Protein AF-A0A382UXM5-F1 (afdb_monomer_lite)

Organism: NCBI:txid408172

Structure (mmCIF, N/CA/C/O backbone):
data_AF-A0A382UXM5-F1
#
_entry.id   AF-A0A382UXM5-F1
#
loop_
_atom_site.group_PDB
_atom_site.id
_atom_site.type_symbol
_atom_site.label_atom_id
_atom_site.label_alt_id
_atom_site.label_comp_id
_atom_site.label_asym_id
_atom_site.label_entity_id
_atom_site.label_seq_id
_atom_site.pdbx_PDB_ins_code
_atom_site.Cartn_x
_atom_site.Cartn_y
_atom_site.Cartn_z
_atom_site.occupancy
_atom_site.B_iso_or_equiv
_atom_site.auth_seq_id
_atom_site.auth_comp_id
_atom_site.auth_asym_id
_atom_site.auth_atom_id
_atom_site.pdbx_PDB_model_num
ATOM 1 N N . MET A 1 1 ? 19.741 -12.041 -15.600 1.00 61.56 1 MET A N 1
ATOM 2 C CA . MET A 1 1 ? 19.944 -10.656 -16.079 1.00 61.56 1 MET A CA 1
ATOM 3 C C . MET A 1 1 ? 19.258 -9.716 -15.097 1.00 61.56 1 MET A C 1
ATOM 5 O O . MET A 1 1 ? 18.163 -10.046 -14.656 1.00 61.56 1 MET A O 1
ATOM 9 N N . LYS A 1 2 ? 19.913 -8.640 -14.653 1.00 71.25 2 LYS A N 1
ATOM 10 C CA . LYS A 1 2 ? 19.327 -7.676 -13.704 1.00 71.25 2 LYS A CA 1
ATOM 11 C C . LYS A 1 2 ? 18.585 -6.611 -14.517 1.00 71.25 2 LYS A C 1
ATOM 13 O O . LYS A 1 2 ? 19.134 -6.169 -15.515 1.00 71.25 2 LYS A O 1
ATOM 18 N N . LEU A 1 3 ? 17.366 -6.245 -14.121 1.00 79.00 3 LEU A N 1
ATOM 19 C CA . LEU A 1 3 ? 16.584 -5.229 -14.832 1.00 79.00 3 LEU A CA 1
ATOM 20 C C . LEU A 1 3 ? 17.287 -3.863 -14.731 1.00 79.00 3 LEU A C 1
ATOM 22 O O . LEU A 1 3 ? 17.590 -3.407 -13.626 1.00 79.00 3 LEU A O 1
ATOM 26 N N . ASP A 1 4 ? 17.533 -3.225 -15.870 1.00 85.75 4 ASP A N 1
ATOM 27 C CA . ASP A 1 4 ? 18.047 -1.859 -15.999 1.00 85.75 4 ASP A CA 1
ATOM 28 C C . ASP A 1 4 ? 17.343 -1.115 -17.149 1.00 85.75 4 ASP A C 1
ATOM 30 O O . ASP A 1 4 ? 16.496 -1.676 -17.845 1.00 85.75 4 ASP A O 1
ATOM 34 N N . LYS A 1 5 ? 17.681 0.164 -17.364 1.00 88.56 5 LYS A N 1
ATOM 35 C CA . LYS A 1 5 ? 16.989 1.008 -18.354 1.00 88.56 5 LYS A CA 1
ATOM 36 C C . LYS A 1 5 ? 17.038 0.462 -19.783 1.00 88.56 5 LYS A C 1
ATOM 38 O O . LYS A 1 5 ? 16.118 0.716 -20.553 1.00 88.56 5 LYS A O 1
ATOM 43 N N . THR A 1 6 ? 18.114 -0.232 -20.144 1.00 91.69 6 THR A N 1
ATOM 44 C CA . THR A 1 6 ? 18.351 -0.749 -21.501 1.00 91.69 6 THR A CA 1
ATOM 45 C C . THR A 1 6 ? 17.814 -2.159 -21.709 1.00 91.69 6 THR A C 1
ATOM 47 O O . THR A 1 6 ? 17.701 -2.610 -22.843 1.00 91.69 6 THR A O 1
ATOM 50 N N . THR A 1 7 ? 17.473 -2.844 -20.621 1.00 93.19 7 THR A N 1
ATOM 51 C CA . THR A 1 7 ? 16.980 -4.225 -20.618 1.00 93.19 7 THR A CA 1
ATOM 52 C C . THR A 1 7 ? 15.514 -4.329 -20.196 1.00 93.19 7 THR A C 1
ATOM 54 O O . THR A 1 7 ? 14.933 -5.412 -20.254 1.00 93.19 7 THR A O 1
ATOM 57 N N . ALA A 1 8 ? 14.903 -3.215 -19.782 1.00 94.12 8 ALA A N 1
ATOM 58 C CA . ALA A 1 8 ? 13.476 -3.119 -19.515 1.00 94.12 8 ALA A CA 1
ATOM 59 C C . ALA A 1 8 ? 12.659 -3.415 -20.783 1.00 94.12 8 ALA A C 1
ATOM 61 O O . ALA A 1 8 ? 12.911 -2.849 -21.845 1.00 94.12 8 ALA A O 1
ATOM 62 N N . LEU A 1 9 ? 11.647 -4.278 -20.649 1.00 94.62 9 LEU A N 1
ATOM 63 C CA . LEU A 1 9 ? 10.756 -4.638 -21.755 1.00 94.62 9 LEU A CA 1
ATOM 64 C C . LEU A 1 9 ? 9.876 -3.456 -22.188 1.00 94.62 9 LEU A C 1
ATOM 66 O O . LEU A 1 9 ? 9.695 -3.215 -23.378 1.00 94.62 9 LEU A O 1
ATOM 70 N N . SER A 1 10 ? 9.328 -2.721 -21.216 1.00 95.38 10 SER A N 1
ATOM 71 C CA . SER A 1 10 ? 8.521 -1.529 -21.468 1.00 95.38 10 SER A CA 1
ATOM 72 C C . SER A 1 10 ? 9.398 -0.275 -21.452 1.00 95.38 10 SER A C 1
ATOM 74 O O . SER A 1 10 ? 10.165 -0.074 -20.505 1.00 95.38 10 SER A O 1
ATOM 76 N N . PRO A 1 11 ? 9.255 0.638 -22.429 1.00 95.06 11 PRO A N 1
ATOM 77 C CA . PRO A 1 11 ? 9.995 1.893 -22.423 1.00 95.06 11 PRO A CA 1
ATOM 78 C C . PRO A 1 11 ? 9.562 2.823 -21.280 1.00 95.06 11 PRO A C 1
ATOM 80 O O . PRO A 1 11 ? 10.334 3.711 -20.929 1.00 95.06 11 PRO A O 1
ATOM 83 N N . ILE A 1 12 ? 8.382 2.609 -20.676 1.00 96.25 12 ILE A N 1
ATOM 84 C CA . ILE A 1 12 ? 7.895 3.355 -19.500 1.00 96.25 12 ILE A CA 1
ATOM 85 C C . ILE A 1 12 ? 8.841 3.180 -18.307 1.00 96.25 12 ILE A C 1
ATOM 87 O O . ILE A 1 12 ? 9.072 4.147 -17.588 1.00 96.25 12 ILE A O 1
ATOM 91 N N . ASP A 1 13 ? 9.424 1.991 -18.141 1.00 95.38 13 ASP A N 1
ATOM 92 C CA . ASP A 1 13 ? 10.380 1.681 -17.069 1.00 95.38 13 ASP A CA 1
ATOM 93 C C . ASP A 1 13 ? 11.849 1.813 -17.523 1.00 95.38 13 ASP A C 1
ATOM 95 O O . ASP A 1 13 ? 12.767 1.788 -16.703 1.00 95.38 13 ASP A O 1
ATOM 99 N N . GLY A 1 14 ? 12.0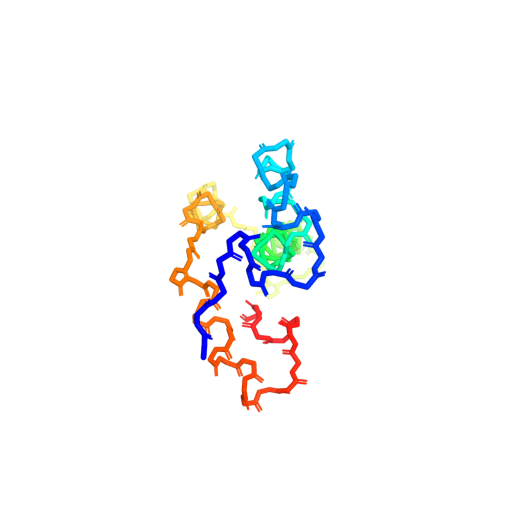80 1.967 -18.833 1.00 94.94 14 GLY A N 1
ATOM 100 C CA . GLY A 1 14 ? 13.399 2.103 -19.454 1.00 94.94 14 GLY A CA 1
ATOM 101 C C . GLY A 1 14 ? 13.676 3.511 -19.978 1.00 94.94 14 GLY A C 1
ATOM 102 O O . GLY A 1 14 ? 14.041 4.414 -19.220 1.00 94.94 14 GLY A O 1
ATOM 103 N N . ARG A 1 15 ? 13.506 3.701 -21.296 1.00 95.88 15 ARG A N 1
ATOM 104 C CA . ARG A 1 15 ? 13.780 4.958 -22.025 1.00 95.88 15 ARG A CA 1
ATOM 105 C C . ARG A 1 15 ? 13.125 6.191 -21.390 1.00 95.88 15 ARG A C 1
ATOM 107 O O . ARG A 1 15 ? 13.732 7.258 -21.394 1.00 95.88 15 ARG A O 1
ATOM 114 N N . TYR A 1 16 ? 11.914 6.040 -20.859 1.00 96.25 16 TYR A N 1
ATOM 115 C CA . TYR A 1 16 ? 11.116 7.107 -20.253 1.00 96.25 16 TYR A CA 1
ATOM 116 C C . TYR A 1 16 ? 11.046 7.018 -18.719 1.00 96.25 16 TYR A C 1
ATOM 118 O O . TYR A 1 16 ? 10.262 7.733 -18.097 1.00 96.25 16 TYR A O 1
ATOM 126 N N . GLY A 1 17 ? 11.872 6.165 -18.100 1.00 95.06 17 GLY A N 1
ATOM 127 C CA . GLY A 1 17 ? 11.816 5.883 -16.664 1.00 95.06 17 GLY A CA 1
ATOM 128 C C . GLY A 1 17 ? 12.070 7.096 -15.763 1.00 95.06 17 GLY A C 1
ATOM 129 O O . GLY A 1 17 ? 11.556 7.149 -14.650 1.00 95.06 17 GLY A O 1
ATOM 130 N N . GLU A 1 18 ? 12.828 8.101 -16.219 1.00 95.62 18 GLU A N 1
ATOM 131 C CA . GLU A 1 18 ? 13.000 9.339 -15.439 1.00 95.62 18 GLU A CA 1
ATOM 132 C C . GLU A 1 18 ? 11.732 10.202 -15.457 1.00 95.62 18 GLU A C 1
ATOM 134 O O . GLU A 1 18 ? 11.344 10.744 -14.424 1.00 95.62 18 GLU A O 1
ATOM 139 N N . GLN A 1 19 ? 11.049 10.279 -16.602 1.00 97.56 19 GLN A N 1
ATOM 140 C CA . GLN A 1 19 ? 9.804 11.027 -16.780 1.00 97.56 19 GLN A CA 1
ATOM 141 C C . GLN A 1 19 ? 8.656 10.405 -15.976 1.00 97.56 19 GLN A C 1
ATOM 143 O O . GLN A 1 19 ? 7.788 11.114 -15.473 1.00 97.56 19 GLN A O 1
ATOM 148 N N . THR A 1 20 ? 8.662 9.080 -15.819 1.00 96.50 20 THR A N 1
ATOM 149 C CA . THR A 1 20 ? 7.616 8.316 -15.121 1.00 96.50 20 THR A CA 1
ATOM 150 C C . THR A 1 20 ? 7.993 7.964 -13.680 1.00 96.50 20 THR A C 1
ATOM 152 O O . THR A 1 20 ? 7.182 7.397 -12.950 1.00 96.50 20 THR A O 1
ATOM 155 N N . LYS A 1 21 ? 9.184 8.349 -13.203 1.00 94.75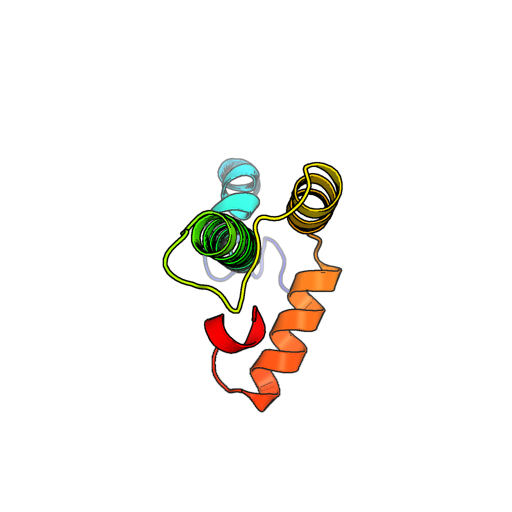 21 LYS A N 1
ATOM 156 C CA . LYS A 1 21 ? 9.717 7.976 -11.882 1.00 94.75 21 LYS A CA 1
ATOM 157 C C . LYS A 1 21 ? 8.760 8.249 -10.724 1.00 94.75 21 LYS A C 1
ATOM 159 O O . LYS A 1 21 ? 8.689 7.458 -9.785 1.00 94.75 21 LYS A O 1
ATOM 164 N N . GLN A 1 22 ? 8.014 9.351 -10.770 1.00 95.44 22 GLN A N 1
ATOM 165 C CA . GLN A 1 22 ? 7.054 9.706 -9.717 1.00 95.44 22 GLN A CA 1
ATOM 166 C C . GLN A 1 22 ? 5.873 8.724 -9.645 1.00 95.44 22 GLN A C 1
ATOM 168 O O . GLN A 1 22 ? 5.381 8.434 -8.554 1.00 95.44 22 GLN A O 1
ATOM 173 N N . LEU A 1 23 ? 5.486 8.142 -10.784 1.00 97.00 23 LEU A N 1
ATOM 174 C CA . LEU A 1 23 ? 4.391 7.179 -10.908 1.00 97.00 23 LEU A CA 1
ATOM 175 C C . LEU A 1 23 ? 4.713 5.841 -10.237 1.00 97.00 23 LEU A C 1
ATOM 177 O O . LEU A 1 23 ? 3.807 5.143 -9.788 1.00 97.00 23 LEU A O 1
ATOM 181 N N . THR A 1 24 ? 5.998 5.503 -10.093 1.00 94.31 24 THR A N 1
ATOM 182 C CA . THR A 1 24 ? 6.432 4.245 -9.464 1.00 94.31 24 THR A CA 1
ATOM 183 C C . THR A 1 24 ? 5.947 4.105 -8.022 1.00 94.31 24 THR A C 1
ATOM 185 O O . THR A 1 24 ? 5.669 2.999 -7.576 1.00 94.31 24 THR A O 1
ATOM 188 N N . LYS A 1 25 ? 5.765 5.203 -7.279 1.00 94.75 25 LYS A N 1
ATOM 189 C CA . LYS A 1 25 ? 5.235 5.153 -5.904 1.00 94.75 25 LYS A CA 1
ATOM 190 C C . LYS A 1 25 ? 3.725 4.888 -5.838 1.00 94.75 25 LYS A C 1
ATOM 192 O O . LYS A 1 25 ? 3.217 4.672 -4.743 1.00 94.75 25 LYS A O 1
ATOM 197 N N . ILE A 1 26 ? 3.037 4.927 -6.979 1.00 96.50 26 ILE A N 1
ATOM 198 C CA . ILE A 1 26 ? 1.576 4.867 -7.088 1.00 96.50 26 ILE A CA 1
ATOM 199 C C . ILE A 1 26 ? 1.153 3.594 -7.827 1.00 96.50 26 ILE A C 1
ATOM 201 O O . ILE A 1 26 ? 0.418 2.788 -7.272 1.00 96.50 26 ILE A O 1
ATOM 205 N N . PHE A 1 27 ? 1.660 3.385 -9.044 1.00 97.44 27 PHE A N 1
ATOM 206 C CA . PHE A 1 27 ? 1.174 2.342 -9.959 1.00 97.44 27 PHE A CA 1
ATOM 207 C C . PHE A 1 27 ? 2.044 1.083 -10.018 1.00 97.44 27 PHE A C 1
ATOM 209 O O . PHE A 1 27 ? 1.691 0.127 -10.701 1.00 97.44 27 PHE A O 1
ATOM 216 N N . SER A 1 28 ? 3.183 1.060 -9.324 1.00 96.62 28 SER A N 1
ATOM 217 C CA . SER A 1 28 ? 3.965 -0.174 -9.210 1.00 96.62 28 SER A CA 1
ATOM 218 C C . SER A 1 28 ? 3.352 -1.127 -8.184 1.00 96.62 28 SER A C 1
ATOM 220 O O . SER A 1 28 ? 2.521 -0.736 -7.367 1.00 96.62 28 SER A O 1
ATOM 222 N N . GLU A 1 29 ? 3.856 -2.359 -8.142 1.00 96.56 29 GLU A N 1
ATOM 223 C CA . GLU A 1 29 ? 3.533 -3.315 -7.080 1.00 96.56 29 GLU A CA 1
ATOM 224 C C . GLU A 1 29 ? 3.850 -2.764 -5.673 1.00 96.56 29 GLU A C 1
ATOM 226 O O . GLU A 1 29 ? 3.075 -2.975 -4.743 1.00 96.56 29 GLU A O 1
ATOM 231 N N . TYR A 1 30 ? 4.925 -1.974 -5.514 1.00 97.25 30 TYR A N 1
ATOM 232 C CA . TYR A 1 30 ? 5.201 -1.271 -4.253 1.00 97.25 30 TYR A CA 1
ATOM 233 C C . TYR A 1 30 ? 4.070 -0.297 -3.901 1.00 97.25 30 TYR A C 1
ATOM 235 O O . TYR A 1 30 ? 3.634 -0.257 -2.752 1.00 9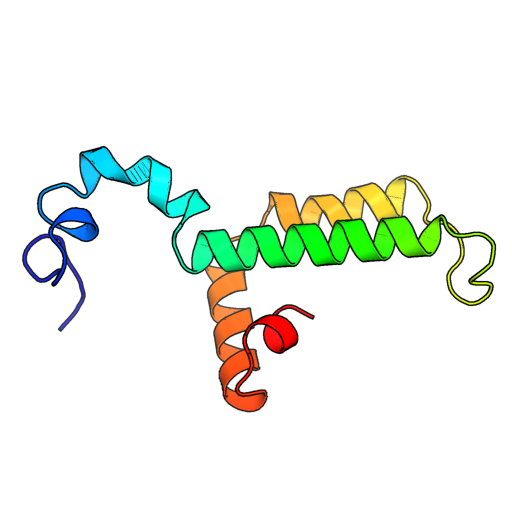7.25 30 TYR A O 1
ATOM 243 N N . GLY A 1 31 ? 3.594 0.479 -4.881 1.00 97.44 31 GLY A N 1
ATOM 244 C CA . GLY A 1 31 ? 2.483 1.412 -4.694 1.00 97.44 31 GLY A CA 1
ATOM 245 C C . GLY A 1 31 ? 1.202 0.675 -4.312 1.00 97.44 31 GLY A C 1
ATOM 246 O O . GLY A 1 31 ? 0.606 0.974 -3.280 1.00 97.44 31 GLY A O 1
ATOM 247 N N . LEU A 1 32 ? 0.848 -0.360 -5.073 1.00 97.56 32 LEU A N 1
ATOM 248 C CA . LEU A 1 32 ? -0.315 -1.205 -4.814 1.00 97.56 32 LEU A CA 1
ATOM 249 C C . LEU A 1 32 ? -0.304 -1.779 -3.390 1.00 97.56 32 LEU A C 1
ATOM 251 O O . LEU A 1 32 ? -1.285 -1.636 -2.664 1.00 97.56 32 LEU A O 1
ATOM 255 N N . MET A 1 33 ? 0.808 -2.379 -2.958 1.00 97.88 33 MET A N 1
ATOM 256 C CA . MET A 1 33 ? 0.939 -2.929 -1.603 1.00 97.88 33 MET A CA 1
ATOM 257 C C . MET A 1 33 ? 0.869 -1.846 -0.525 1.00 97.88 33 MET A C 1
ATOM 259 O O . MET A 1 33 ? 0.197 -2.031 0.488 1.00 97.88 33 MET A O 1
ATOM 263 N N . LYS A 1 34 ? 1.514 -0.695 -0.752 1.00 97.94 34 LYS A N 1
ATOM 264 C CA . LYS A 1 34 ? 1.480 0.437 0.180 1.00 97.94 34 LYS A CA 1
ATOM 265 C C . LYS A 1 34 ? 0.052 0.935 0.417 1.00 97.94 34 LYS A C 1
ATOM 267 O O . LYS A 1 34 ? -0.306 1.237 1.556 1.00 97.94 34 LYS A O 1
ATOM 272 N N . TYR A 1 35 ? -0.744 1.045 -0.646 1.00 98.00 35 TYR A N 1
ATOM 273 C CA . TYR A 1 35 ? -2.130 1.501 -0.553 1.00 98.00 35 TYR A CA 1
ATOM 274 C C . TYR A 1 35 ? -3.073 0.416 -0.032 1.00 98.00 35 TYR A C 1
ATOM 276 O O . TYR A 1 35 ? -3.964 0.745 0.741 1.00 98.00 35 TYR A O 1
ATOM 284 N N . ARG A 1 36 ? -2.848 -0.867 -0.339 1.00 97.88 36 ARG A N 1
ATOM 285 C CA . ARG A 1 36 ? -3.581 -1.966 0.315 1.00 97.88 36 ARG A CA 1
ATOM 286 C C . ARG A 1 36 ? -3.404 -1.931 1.829 1.00 97.88 36 ARG A C 1
ATOM 288 O O . ARG A 1 36 ? -4.392 -1.915 2.546 1.00 97.88 36 ARG A O 1
ATOM 295 N N . LEU A 1 37 ? -2.166 -1.789 2.305 1.00 98.06 37 LEU A N 1
ATOM 296 C CA . LEU A 1 37 ? -1.883 -1.645 3.735 1.00 98.06 37 LEU A CA 1
ATOM 297 C C . LEU A 1 37 ? -2.597 -0.434 4.358 1.00 98.06 37 LEU A C 1
ATOM 299 O O . LEU A 1 37 ? -3.075 -0.520 5.484 1.00 98.06 37 LEU A O 1
ATOM 303 N N . LEU A 1 38 ? -2.672 0.696 3.641 1.00 98.31 38 LEU A N 1
ATOM 304 C CA . LEU A 1 38 ? -3.428 1.861 4.115 1.00 98.31 38 LEU A CA 1
ATOM 305 C C . LEU A 1 38 ? -4.904 1.522 4.308 1.00 98.31 38 LEU A C 1
ATOM 307 O O . LEU A 1 38 ? -5.462 1.852 5.347 1.00 98.31 38 LEU A O 1
ATOM 311 N N . ILE A 1 39 ? -5.514 0.871 3.318 1.00 98.38 39 ILE A N 1
ATOM 312 C CA . ILE A 1 39 ? -6.929 0.504 3.366 1.00 98.38 39 ILE A CA 1
ATOM 313 C C . ILE A 1 39 ? -7.202 -0.482 4.502 1.00 98.38 39 ILE A C 1
ATOM 315 O O . ILE A 1 39 ? -8.164 -0.271 5.228 1.00 98.38 39 ILE A O 1
ATOM 319 N N . GLU A 1 40 ? -6.345 -1.481 4.725 1.00 98.25 40 GLU A N 1
ATOM 320 C CA . GLU A 1 40 ? -6.487 -2.404 5.864 1.00 98.25 40 GLU A CA 1
ATOM 321 C C . GLU A 1 40 ? -6.433 -1.666 7.214 1.00 98.25 40 GLU A C 1
ATOM 323 O O . GLU A 1 40 ? -7.248 -1.908 8.105 1.00 98.25 40 GLU A O 1
ATOM 328 N N . ILE A 1 41 ? -5.511 -0.706 7.359 1.00 98.31 41 ILE A N 1
ATOM 329 C CA . ILE A 1 41 ? -5.401 0.126 8.567 1.00 98.31 41 ILE A CA 1
ATOM 330 C C . ILE A 1 41 ? -6.656 0.985 8.768 1.00 98.31 41 ILE A C 1
ATOM 332 O O . ILE A 1 41 ? -7.224 0.993 9.861 1.00 98.31 41 ILE A O 1
ATOM 336 N N . GLU A 1 42 ? -7.082 1.709 7.732 1.00 98.44 42 GLU A N 1
ATOM 337 C CA . GLU A 1 42 ? -8.273 2.567 7.770 1.00 98.44 42 GLU A CA 1
ATOM 338 C C . GLU A 1 42 ? -9.529 1.744 8.066 1.00 98.44 42 GLU A C 1
ATOM 340 O O . GLU A 1 42 ? -10.367 2.150 8.871 1.00 98.44 42 GLU A O 1
ATOM 345 N N . TRP A 1 43 ? -9.634 0.552 7.477 1.00 98.31 43 TRP A N 1
ATOM 346 C CA . TRP A 1 43 ? -10.749 -0.356 7.696 1.00 98.31 43 TRP A CA 1
ATOM 347 C C . TRP A 1 43 ? -10.791 -0.874 9.133 1.00 98.31 43 TRP A C 1
ATOM 349 O O . TRP A 1 43 ? -11.837 -0.810 9.777 1.00 98.31 43 TRP A O 1
ATOM 359 N N . LEU A 1 44 ? -9.654 -1.291 9.695 1.00 97.94 44 LEU A N 1
ATOM 360 C CA . LEU A 1 44 ? -9.581 -1.713 11.093 1.00 97.94 44 LEU A CA 1
ATOM 361 C C . LEU A 1 44 ? -9.954 -0.572 12.057 1.00 97.94 44 LEU A C 1
ATOM 363 O O . LEU A 1 44 ? -10.680 -0.783 13.031 1.00 97.94 44 LEU A O 1
ATOM 367 N N . ILE A 1 45 ? -9.492 0.652 11.780 1.00 98.12 45 ILE A N 1
ATOM 368 C CA . ILE A 1 45 ? -9.865 1.840 12.561 1.00 98.12 45 ILE A CA 1
ATOM 369 C C . ILE A 1 45 ? -11.366 2.112 12.430 1.00 98.12 45 ILE A C 1
ATOM 371 O O . ILE A 1 45 ? -12.019 2.388 13.441 1.00 98.12 45 ILE A O 1
ATOM 375 N N . HIS A 1 46 ? -11.923 2.027 11.222 1.00 98.12 46 HIS A N 1
ATOM 376 C CA . HIS A 1 46 ? -13.351 2.195 10.973 1.00 98.12 46 HIS A CA 1
ATOM 377 C C . HIS A 1 46 ? -14.175 1.192 11.787 1.00 98.12 46 HIS A C 1
ATOM 379 O O . HIS A 1 46 ? -15.041 1.613 12.552 1.00 98.12 46 HIS A O 1
ATOM 385 N N . LEU A 1 47 ? -13.832 -0.099 11.725 1.00 98.06 47 LEU A N 1
ATOM 386 C CA . LEU A 1 47 ? -14.485 -1.146 12.512 1.00 98.06 47 LEU A CA 1
ATOM 387 C C . LEU A 1 47 ? -14.391 -0.881 14.020 1.00 98.06 47 LEU A C 1
ATOM 389 O O . LEU A 1 47 ? -15.373 -1.070 14.727 1.00 98.06 47 LEU A O 1
ATOM 393 N N . SER A 1 48 ? -13.258 -0.378 14.525 1.00 97.88 48 SER A N 1
ATOM 394 C CA . SER A 1 48 ? -13.131 -0.040 15.954 1.00 97.88 48 SER A CA 1
ATOM 395 C C . SER A 1 48 ? -14.063 1.095 16.403 1.00 97.88 48 SER A C 1
ATOM 397 O O . SER A 1 48 ? -14.377 1.220 17.584 1.00 97.88 48 SER A O 1
ATOM 399 N N . ASN A 1 49 ? -14.508 1.956 15.482 1.00 97.25 49 ASN A N 1
ATOM 400 C CA . ASN A 1 49 ? -15.450 3.033 15.793 1.00 97.25 49 ASN A CA 1
ATOM 401 C C . ASN A 1 49 ? -16.917 2.579 15.734 1.00 97.25 49 ASN A C 1
ATOM 403 O O . ASN A 1 49 ? -17.793 3.326 16.182 1.00 97.25 49 ASN A O 1
ATOM 407 N N . GLU A 1 50 ? -17.187 1.386 15.205 1.00 97.81 50 GLU A N 1
ATOM 408 C CA . GLU A 1 50 ? -18.531 0.849 15.062 1.00 97.81 50 GLU A CA 1
ATOM 409 C C . GLU A 1 50 ? -19.031 0.278 16.396 1.00 97.81 50 GLU A C 1
ATOM 411 O O . GLU A 1 50 ? -18.550 -0.737 16.898 1.00 97.81 50 GLU A O 1
ATOM 416 N N . LYS A 1 51 ? -20.032 0.939 16.989 1.00 95.06 51 LYS A N 1
ATOM 417 C CA . LYS A 1 51 ? -20.533 0.604 18.334 1.00 95.06 51 LYS A CA 1
ATOM 418 C C . LYS A 1 51 ? -21.200 -0.769 18.399 1.00 95.06 51 LYS A C 1
ATOM 420 O O . LYS A 1 51 ? -21.279 -1.338 19.485 1.00 95.06 51 LYS A O 1
ATOM 425 N N . SER A 1 52 ? -21.704 -1.276 17.274 1.00 97.25 52 SER A N 1
ATOM 426 C CA . SER A 1 52 ? -22.342 -2.593 17.218 1.00 97.25 52 SER A CA 1
ATOM 427 C C . SER A 1 52 ? -21.350 -3.762 17.322 1.00 97.25 52 SER A C 1
ATOM 429 O O . SER A 1 52 ? -21.766 -4.875 17.645 1.00 97.25 52 SER A O 1
ATOM 431 N N . ILE A 1 53 ? -20.045 -3.527 17.131 1.00 97.12 53 ILE A N 1
ATOM 432 C CA . ILE A 1 53 ? -18.997 -4.555 17.220 1.00 97.12 53 ILE A CA 1
ATOM 433 C C . ILE A 1 53 ? -18.395 -4.553 18.631 1.00 97.12 53 ILE A C 1
ATOM 435 O O . ILE A 1 53 ? -17.341 -3.978 18.894 1.00 97.12 53 ILE A O 1
ATOM 439 N N . SER A 1 54 ? -19.056 -5.225 19.576 1.00 95.50 54 SER A N 1
ATOM 440 C CA . SER A 1 54 ? -18.638 -5.222 20.988 1.00 95.50 54 SER A CA 1
ATOM 441 C C . SER A 1 54 ? -17.256 -5.843 21.242 1.00 95.50 54 SER A C 1
ATOM 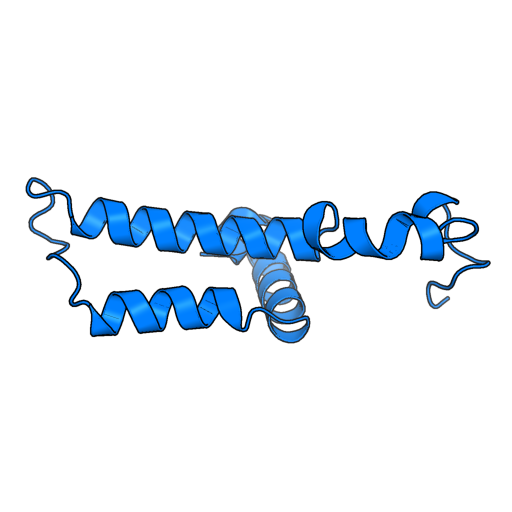443 O O . SER A 1 54 ? -16.634 -5.556 22.261 1.00 95.50 54 SER A O 1
ATOM 445 N N . GLN A 1 55 ? -16.772 -6.707 20.344 1.00 96.69 55 GLN A N 1
ATOM 446 C CA . GLN A 1 55 ? -15.469 -7.375 20.455 1.00 96.69 55 GLN A CA 1
ATOM 447 C C . GLN A 1 55 ? -14.291 -6.470 20.065 1.00 96.69 55 GLN A C 1
ATOM 449 O O . GLN A 1 55 ? -13.149 -6.804 20.379 1.00 96.69 55 GLN A O 1
ATOM 454 N N . LEU A 1 56 ? -14.547 -5.345 19.388 1.00 96.75 56 LEU A N 1
ATOM 455 C CA . LEU A 1 56 ? -13.516 -4.430 18.908 1.00 96.75 56 LEU A CA 1
ATOM 456 C C . LEU A 1 56 ? -13.763 -3.022 19.470 1.00 96.75 56 LEU A C 1
ATOM 458 O O . LEU A 1 56 ? -14.417 -2.202 18.829 1.00 96.75 56 LEU A O 1
ATOM 462 N N . PRO A 1 57 ? -13.255 -2.718 20.676 1.00 95.56 57 PRO A N 1
ATOM 463 C CA . PRO A 1 57 ? -13.453 -1.408 21.273 1.00 95.56 57 PRO A CA 1
ATOM 464 C C . PRO A 1 57 ? -12.722 -0.321 20.482 1.00 95.56 57 PRO A C 1
ATOM 466 O O . PRO A 1 57 ? -11.678 -0.558 19.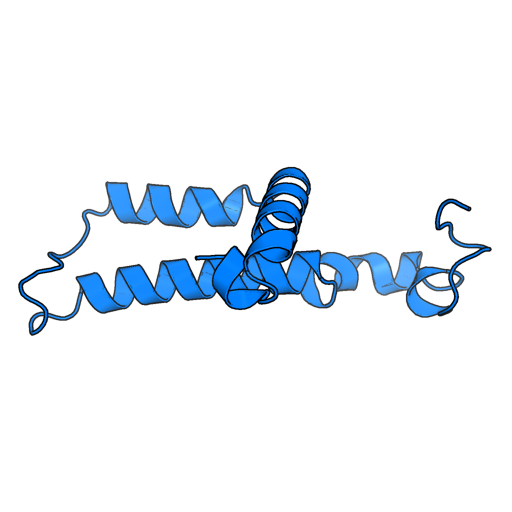867 1.00 95.56 57 PRO A O 1
ATOM 469 N N . LYS A 1 58 ? -13.230 0.910 20.591 1.00 97.62 58 LYS A N 1
ATOM 470 C CA . LYS A 1 58 ? -12.620 2.088 19.977 1.00 97.62 58 LYS A CA 1
ATOM 471 C C . LYS A 1 58 ? -11.156 2.230 20.361 1.00 97.62 58 LYS A C 1
ATOM 473 O O . LYS A 1 58 ? -10.80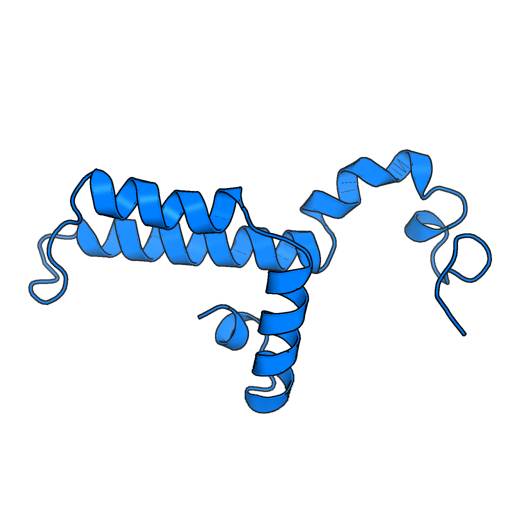0 2.290 21.540 1.00 97.62 58 LYS A O 1
ATOM 478 N N . PHE A 1 59 ? -10.309 2.365 19.348 1.00 98.12 59 PHE A N 1
ATOM 479 C CA . PHE A 1 59 ? -8.894 2.604 19.562 1.00 98.12 59 PHE A CA 1
ATOM 480 C C . PHE A 1 59 ? -8.623 3.983 20.157 1.00 98.12 59 PHE A C 1
ATOM 482 O O . PHE A 1 59 ? -9.250 4.989 19.818 1.00 98.12 59 PHE A O 1
ATOM 489 N N . SER A 1 60 ? -7.621 4.036 21.033 1.00 98.19 60 SER A N 1
ATOM 490 C CA . SER A 1 60 ? -7.092 5.304 21.521 1.00 98.19 60 SER A CA 1
ATOM 491 C C . SER A 1 60 ? -6.360 6.051 20.403 1.00 98.19 60 SER A C 1
ATOM 493 O O . SER A 1 60 ? -5.807 5.450 19.478 1.00 98.19 60 SER A O 1
ATOM 495 N N . ASN A 1 61 ? -6.244 7.373 20.544 1.00 98.06 61 ASN A N 1
ATOM 496 C CA . ASN A 1 61 ? -5.456 8.196 19.620 1.00 98.06 61 ASN A CA 1
ATOM 497 C C . ASN A 1 61 ? -3.992 7.735 19.513 1.00 98.06 61 ASN A C 1
ATOM 499 O O . ASN A 1 61 ? -3.345 7.977 18.498 1.00 98.06 61 ASN A O 1
ATOM 503 N N . ASN A 1 62 ? -3.451 7.081 20.547 1.00 98.25 62 ASN A N 1
ATOM 504 C CA . ASN A 1 62 ? -2.098 6.542 20.497 1.00 98.25 62 ASN A CA 1
ATOM 505 C C . ASN A 1 62 ? -1.991 5.331 19.563 1.00 98.25 62 ASN A C 1
ATOM 507 O O . ASN A 1 62 ? -1.084 5.289 18.737 1.00 98.25 62 ASN A O 1
ATOM 511 N N . ILE A 1 63 ? -2.942 4.396 19.654 1.00 97.94 63 ILE A N 1
ATOM 512 C CA . ILE A 1 63 ? -3.005 3.216 18.779 1.00 97.94 63 ILE A CA 1
ATOM 513 C C . ILE A 1 63 ? -3.207 3.655 17.327 1.00 97.94 63 ILE A C 1
ATOM 515 O O . ILE A 1 63 ? -2.469 3.222 16.449 1.00 97.94 63 ILE A O 1
ATOM 519 N N . ILE A 1 64 ? -4.130 4.589 17.079 1.00 98.31 64 ILE A N 1
ATOM 520 C CA . ILE A 1 64 ? -4.375 5.131 15.733 1.00 98.31 64 ILE A CA 1
ATOM 521 C C . ILE A 1 64 ? -3.086 5.726 15.140 1.00 98.31 64 ILE A C 1
ATOM 523 O O . ILE A 1 64 ? -2.728 5.430 14.000 1.00 98.31 64 ILE A O 1
ATOM 527 N N . ARG A 1 65 ? -2.326 6.509 15.922 1.00 98.38 65 ARG A N 1
ATOM 528 C CA . ARG A 1 65 ? -1.026 7.042 15.477 1.00 98.38 65 ARG A CA 1
ATOM 529 C C . ARG A 1 65 ? -0.008 5.945 15.173 1.00 98.38 65 ARG A C 1
ATOM 531 O O . ARG A 1 65 ? 0.737 6.084 14.207 1.00 98.38 65 ARG A O 1
ATOM 538 N N . GLN A 1 66 ? 0.041 4.882 15.976 1.00 98.31 66 GLN A N 1
ATOM 539 C CA . GLN A 1 66 ? 0.934 3.746 15.735 1.00 98.31 66 GLN A CA 1
ATOM 540 C C . GLN A 1 66 ? 0.570 3.007 14.443 1.00 98.31 66 GLN A C 1
ATOM 542 O O . GLN A 1 66 ? 1.464 2.712 13.656 1.00 98.31 66 GLN A O 1
ATOM 547 N N . LEU A 1 67 ? -0.719 2.787 14.173 1.00 98.12 67 LEU A N 1
ATOM 548 C CA . LEU A 1 67 ? -1.177 2.161 12.931 1.00 98.12 67 LEU A CA 1
ATOM 549 C C . LEU A 1 67 ? -0.770 2.993 11.705 1.00 98.12 67 LEU A C 1
ATOM 551 O O . LEU A 1 67 ? -0.100 2.487 10.807 1.00 98.12 67 LEU A O 1
ATOM 555 N N . PHE A 1 68 ? -1.047 4.300 11.700 1.00 98.31 68 PHE A N 1
ATOM 556 C CA . PHE A 1 68 ? -0.613 5.173 10.602 1.00 98.31 68 PHE A CA 1
ATOM 557 C C . PHE A 1 68 ? 0.909 5.292 10.478 1.00 98.31 68 PHE A C 1
ATOM 559 O O . PHE A 1 68 ? 1.426 5.500 9.376 1.00 98.31 68 PHE A O 1
ATOM 566 N N . TYR A 1 69 ? 1.649 5.140 11.579 1.00 98.12 69 TYR A N 1
ATOM 567 C CA . TYR A 1 69 ? 3.108 5.103 11.539 1.00 98.12 69 TYR A CA 1
ATOM 568 C C . TYR A 1 69 ? 3.623 3.912 10.717 1.00 98.12 69 TYR A C 1
ATOM 570 O O . TYR A 1 69 ? 4.605 4.076 9.993 1.00 98.12 69 TYR A O 1
ATOM 578 N N . ILE A 1 70 ? 2.944 2.759 10.743 1.00 97.44 70 ILE A N 1
ATOM 579 C CA . ILE A 1 70 ? 3.292 1.598 9.906 1.00 97.44 70 ILE A CA 1
ATOM 580 C C . ILE A 1 70 ? 3.200 1.980 8.422 1.00 97.44 70 ILE A C 1
ATOM 582 O O . ILE A 1 70 ? 4.178 1.843 7.688 1.00 97.44 70 ILE A O 1
ATOM 586 N N . HIS A 1 71 ? 2.071 2.550 7.987 1.00 97.56 71 HIS A N 1
ATOM 587 C CA . HIS A 1 71 ? 1.906 2.990 6.597 1.00 97.56 71 HIS A CA 1
ATOM 588 C C . HIS A 1 71 ? 2.913 4.084 6.198 1.00 97.56 71 HIS A C 1
ATOM 590 O O . HIS A 1 71 ? 3.506 4.038 5.115 1.00 97.56 71 HIS A O 1
ATOM 596 N N . LYS A 1 72 ? 3.146 5.070 7.075 1.00 97.69 72 LYS A N 1
ATOM 597 C CA . LYS A 1 72 ? 4.066 6.188 6.811 1.00 97.69 72 LYS A CA 1
ATOM 598 C C . LYS A 1 72 ? 5.499 5.715 6.560 1.00 97.69 72 LYS A C 1
ATOM 600 O O . LYS A 1 72 ? 6.190 6.308 5.731 1.00 97.69 72 LYS A O 1
ATOM 605 N N . ASN A 1 73 ? 5.932 4.663 7.252 1.00 97.81 73 ASN A N 1
ATOM 606 C CA . ASN A 1 73 ? 7.283 4.114 7.142 1.00 97.81 73 ASN A CA 1
ATOM 607 C C . ASN A 1 73 ? 7.378 2.907 6.196 1.00 97.81 73 ASN A C 1
ATOM 609 O O . ASN A 1 73 ? 8.427 2.265 6.145 1.00 97.81 73 ASN A O 1
ATOM 613 N N . PHE A 1 74 ? 6.325 2.623 5.421 1.00 97.75 74 PHE A N 1
ATOM 614 C CA . PHE A 1 74 ? 6.310 1.520 4.466 1.00 97.75 74 PHE A CA 1
ATOM 615 C C . PHE A 1 74 ? 7.472 1.611 3.467 1.00 97.75 74 PHE A C 1
ATOM 617 O O . PHE A 1 74 ? 7.692 2.628 2.799 1.00 97.75 74 PHE A O 1
ATOM 624 N N . SER A 1 75 ? 8.211 0.518 3.331 1.00 97.38 75 SER A N 1
ATOM 625 C CA . SER A 1 75 ? 9.507 0.473 2.667 1.00 97.38 75 SER A CA 1
ATOM 626 C C . SER A 1 75 ? 9.650 -0.743 1.749 1.00 97.38 75 SER A C 1
ATOM 628 O O . SER A 1 75 ? 8.823 -1.651 1.709 1.00 97.38 75 SER A O 1
ATOM 630 N N . SER A 1 76 ? 10.749 -0.795 0.994 1.00 95.56 76 SER A N 1
ATOM 631 C CA . SER A 1 76 ? 11.064 -1.956 0.153 1.00 95.56 76 SER A CA 1
ATOM 632 C C . SER A 1 76 ? 11.321 -3.235 0.961 1.00 95.56 76 SER A C 1
ATOM 634 O O . SER A 1 76 ? 11.224 -4.331 0.406 1.00 95.56 76 SER A O 1
ATOM 636 N N . LYS A 1 77 ? 11.638 -3.127 2.261 1.00 97.62 77 LYS A N 1
ATOM 637 C CA . LYS A 1 77 ? 11.749 -4.288 3.158 1.00 97.62 77 LYS A CA 1
ATOM 638 C C . LYS A 1 77 ? 10.379 -4.922 3.400 1.00 97.62 77 LYS A C 1
ATOM 640 O O . LYS A 1 77 ? 10.276 -6.146 3.367 1.00 97.62 77 LYS A O 1
ATOM 645 N N . ASP A 1 78 ? 9.346 -4.101 3.549 1.00 97.44 78 ASP A N 1
ATOM 646 C CA . ASP A 1 78 ? 7.973 -4.550 3.789 1.00 97.44 78 ASP A CA 1
ATOM 647 C C . ASP A 1 78 ? 7.399 -5.231 2.546 1.00 97.44 78 ASP A C 1
ATOM 649 O O . ASP A 1 78 ? 6.866 -6.331 2.645 1.00 97.44 78 ASP A O 1
ATOM 653 N N . VAL A 1 79 ? 7.648 -4.679 1.350 1.00 96.75 79 VAL A N 1
ATOM 654 C CA . VAL A 1 79 ? 7.319 -5.362 0.083 1.00 96.75 79 VAL A CA 1
ATOM 655 C C . VAL A 1 79 ? 7.959 -6.748 0.014 1.00 96.75 79 VAL A C 1
ATOM 657 O O . VAL A 1 79 ? 7.280 -7.730 -0.269 1.00 96.75 79 VAL A O 1
ATOM 660 N N . LYS A 1 80 ? 9.255 -6.875 0.328 1.00 96.81 80 LYS A N 1
ATOM 661 C CA . LYS A 1 80 ? 9.925 -8.189 0.341 1.00 96.81 80 LYS A CA 1
ATOM 662 C C . LYS A 1 80 ? 9.296 -9.147 1.353 1.00 96.81 80 LYS A C 1
ATOM 664 O O . LYS A 1 80 ? 9.215 -10.349 1.082 1.00 96.81 80 LYS A O 1
ATOM 669 N N . ARG A 1 81 ? 8.861 -8.638 2.510 1.00 97.06 81 ARG A N 1
ATOM 670 C CA . ARG A 1 81 ? 8.169 -9.434 3.526 1.00 97.06 81 ARG A CA 1
ATOM 671 C C . ARG A 1 81 ? 6.818 -9.929 3.010 1.00 97.06 81 ARG A C 1
ATOM 673 O O . ARG A 1 81 ? 6.591 -11.135 3.075 1.00 97.06 81 ARG A O 1
ATOM 680 N N . ILE A 1 82 ? 6.002 -9.053 2.428 1.00 96.94 82 ILE A N 1
ATOM 681 C CA . ILE A 1 82 ? 4.704 -9.395 1.826 1.00 96.94 82 ILE A CA 1
ATOM 682 C C . ILE A 1 82 ? 4.892 -10.444 0.725 1.00 96.94 82 ILE A C 1
ATOM 684 O O . ILE A 1 82 ? 4.310 -11.519 0.813 1.00 96.94 82 ILE A O 1
ATOM 688 N N . LYS A 1 83 ? 5.816 -10.238 -0.228 1.00 96.00 83 LYS A N 1
ATOM 689 C CA . LYS A 1 83 ? 6.123 -11.240 -1.273 1.00 96.00 83 LYS A CA 1
ATOM 690 C C . LYS A 1 83 ? 6.571 -12.590 -0.699 1.00 96.00 83 LYS A C 1
ATOM 692 O O . LYS A 1 83 ? 6.398 -13.624 -1.335 1.00 96.00 83 LYS A O 1
ATOM 697 N N . THR A 1 84 ? 7.192 -12.610 0.483 1.00 96.81 84 THR A N 1
ATOM 698 C CA . THR A 1 84 ? 7.592 -13.864 1.146 1.00 96.81 84 THR A CA 1
ATOM 699 C C . THR A 1 84 ? 6.386 -14.608 1.716 1.00 96.81 84 THR A C 1
ATOM 701 O O . THR A 1 84 ? 6.348 -15.834 1.646 1.00 96.81 84 THR A O 1
ATOM 704 N N . ILE A 1 85 ? 5.408 -13.882 2.259 1.00 96.56 85 ILE A N 1
ATOM 705 C CA . ILE A 1 85 ? 4.142 -14.443 2.746 1.00 96.56 85 ILE A CA 1
ATOM 706 C C . ILE A 1 85 ? 3.295 -14.916 1.558 1.00 96.56 85 ILE A C 1
ATOM 708 O O . ILE A 1 85 ? 2.801 -16.041 1.576 1.00 96.56 85 ILE A O 1
ATOM 712 N N . GLU A 1 86 ? 3.237 -14.122 0.486 1.00 96.38 86 GLU A N 1
ATOM 713 C CA . GLU A 1 86 ? 2.502 -14.420 -0.749 1.00 96.38 86 GLU A CA 1
ATOM 714 C C . GLU A 1 86 ? 2.910 -15.756 -1.374 1.00 96.38 86 GLU A C 1
ATOM 716 O O . GLU A 1 86 ? 2.065 -16.495 -1.863 1.00 96.38 86 GLU A O 1
ATOM 721 N N . LYS A 1 87 ? 4.189 -16.141 -1.282 1.00 95.69 87 LYS A N 1
ATOM 722 C CA . LYS A 1 87 ? 4.654 -17.463 -1.741 1.00 95.69 87 LYS A CA 1
ATOM 723 C C . LYS A 1 87 ? 3.959 -18.636 -1.047 1.00 95.69 87 LYS A C 1
ATOM 725 O O . LYS A 1 87 ? 3.953 -19.733 -1.592 1.00 95.69 87 LYS A O 1
ATOM 730 N N . ARG A 1 88 ? 3.447 -18.433 0.170 1.00 94.88 88 ARG A N 1
ATOM 731 C CA . ARG A 1 88 ? 2.712 -19.448 0.934 1.00 94.88 88 ARG A CA 1
ATOM 732 C C . ARG A 1 88 ? 1.207 -19.326 0.731 1.00 94.88 88 ARG A C 1
ATOM 734 O O . ARG A 1 88 ? 0.540 -20.347 0.649 1.00 94.88 88 ARG A O 1
ATOM 741 N N . THR A 1 89 ? 0.681 -18.104 0.673 1.00 93.44 89 THR A N 1
ATOM 742 C CA . THR A 1 89 ? -0.765 -17.865 0.531 1.00 93.44 89 THR A CA 1
ATOM 743 C C . THR A 1 89 ? -1.251 -18.003 -0.911 1.00 93.44 89 THR A C 1
ATOM 745 O O . THR A 1 89 ? -2.434 -18.246 -1.123 1.00 93.44 89 THR A O 1
ATOM 748 N N . ASN A 1 90 ? -0.360 -17.827 -1.893 1.00 93.12 90 ASN A N 1
ATOM 749 C CA . ASN A 1 90 ? -0.674 -17.657 -3.314 1.00 93.12 90 ASN A CA 1
ATOM 750 C C . ASN A 1 90 ? -1.753 -16.584 -3.565 1.00 93.12 90 ASN A C 1
ATOM 752 O O . ASN A 1 90 ? -2.553 -16.687 -4.493 1.00 93.12 90 ASN A O 1
ATOM 756 N N . HIS A 1 91 ? -1.801 -15.575 -2.692 1.00 93.25 91 HIS A N 1
ATOM 757 C CA . HIS A 1 91 ? -2.781 -14.500 -2.723 1.00 93.25 91 HIS A CA 1
ATOM 758 C C . HIS A 1 91 ? -2.160 -13.228 -2.144 1.00 93.25 91 HIS A C 1
ATOM 760 O O . HIS A 1 91 ? -1.736 -13.196 -0.987 1.00 93.25 91 HIS A O 1
ATOM 766 N N . ASP A 1 92 ? -2.129 -12.176 -2.957 1.00 88.56 92 ASP A N 1
ATOM 767 C CA . ASP A 1 92 ? -1.434 -10.919 -2.677 1.00 88.56 92 ASP A CA 1
ATOM 768 C C . ASP A 1 92 ? -2.108 -10.071 -1.585 1.00 88.56 92 ASP A C 1
ATOM 770 O O . ASP A 1 92 ? -1.421 -9.607 -0.683 1.00 88.56 92 ASP A O 1
ATOM 774 N N . VAL A 1 93 ? -3.437 -9.913 -1.609 1.00 92.44 93 VAL A N 1
ATOM 775 C CA . VAL A 1 93 ? -4.199 -9.237 -0.540 1.00 92.44 93 VAL A CA 1
ATOM 776 C C . VAL A 1 93 ? -4.016 -9.970 0.785 1.00 92.44 93 VAL A C 1
ATOM 778 O O . VAL A 1 93 ? -3.613 -9.357 1.766 1.00 92.44 93 VAL A O 1
ATOM 781 N N . LYS A 1 94 ? -4.164 -11.302 0.790 1.00 92.31 94 LYS A N 1
ATOM 782 C CA . LYS A 1 94 ? -3.990 -12.106 2.006 1.00 92.31 94 LYS A CA 1
ATOM 783 C C . LYS A 1 94 ? -2.576 -12.051 2.588 1.00 92.31 94 LYS A C 1
ATOM 785 O O . LYS A 1 94 ? -2.376 -12.392 3.744 1.00 92.31 94 LYS A O 1
ATOM 790 N N . ALA A 1 95 ? -1.583 -11.683 1.781 1.00 94.06 95 ALA A N 1
ATOM 791 C CA . ALA A 1 95 ? -0.210 -11.509 2.235 1.00 94.06 95 ALA A CA 1
ATOM 792 C C . ALA A 1 95 ? 0.057 -10.137 2.880 1.00 94.06 95 ALA A C 1
ATOM 794 O O . ALA A 1 95 ? 1.123 -9.955 3.472 1.00 94.06 95 ALA A O 1
ATOM 795 N N . VAL A 1 96 ? -0.861 -9.178 2.711 1.00 93.38 96 VAL A N 1
ATOM 796 C CA . VAL A 1 96 ? -0.827 -7.859 3.361 1.00 93.38 96 VAL A CA 1
ATOM 797 C C . VAL A 1 96 ? -1.456 -7.914 4.756 1.00 93.38 96 VAL A C 1
ATOM 799 O O . VAL A 1 96 ? -0.958 -7.216 5.638 1.00 93.38 96 VAL A O 1
ATOM 802 N N . GLU A 1 97 ? -2.504 -8.729 4.935 1.00 88.50 97 GLU A N 1
ATOM 803 C CA . GLU A 1 97 ? -3.155 -9.021 6.229 1.00 88.50 97 GLU A CA 1
ATOM 804 C C . GLU A 1 97 ? -2.191 -9.624 7.268 1.00 88.50 97 GLU A C 1
ATOM 806 O O . GLU A 1 97 ? -2.211 -9.150 8.428 1.00 88.50 97 GLU A O 1
#

Sequence (97 aa):
MKLDKTTALSPIDGRYGEQTKQLTKIFSEYGLMKYRLLIEIEWLIHLSNEKSISQLPKFSNNIIRQLFYIHKNFSSKDVKRIKTIEKRTNHDVKAVE

Radius of gyration: 17.49 Å; chains: 1; bounding box: 42×30×44 Å

InterPro domains:
  IPR008948 L-Aspartase-like [SSF48557] (7-96)
  IPR024083 Fumarase/histidase, N-terminal [G3DSA:1.10.275.10] (1-97)
  IPR047136 Adenylosuccinate lyase PurB, bacteria [PTHR43411] (3-97)

Secondary structure (DSSP, 8-state):
----TTT-SSTTTTTTHHHHGGGHHHHSHHHHHHHHHHHHHHHHHHHHH-TT-TTSPPPPHHHHHHHHHHHHT--HHHHHHHHHHHHHHS-TTTTT-

Foldseek 3Di:
DDDAQVNDPDVCCHVCVVVCVVVCCCPPPLNVLLVLLVCVLVVLQVVCVDPVCPVRHHDDPVVNVVSVVCSVPRDPVVVVQLVVQCVVVVDNSVSSD

pLDDT: mean 95.41, std 5.18, range [61.56, 98.44]

=== Feature glossary ===
A reading guide for the features in this record.

Start from the sequence.

  · Sequence gives the chain of amino acids in standard one-letter code (A=alanine, C=cysteine, …, Y=tyrosine), read N→C. It is the only feature that is directly encoded by the gene; all structural features are derived from the folded form of this sequence.

Fold it, and you get atomic coordinates and the backbone conformation that goes with them.

  · Structure coordinates are given as an mmCIF _atom_site loop: one row per atom with element, residue name, chain id, sequence number, and x/y/z position in Å. Only the four main-chain atoms per residue are included here; side chains are omitted to keep the record compact.

  · Backbone dihedral angles. Every residue except chain termini has a φ (preceding-C → N → Cα → C) and a ψ (N → Cα → C → next-N). They are reported in degrees following the IUPAC sign convention. Secondary structure is essentially a statement about which (φ, ψ) basin each residue occupies.

  · Eight-state secondary structure (DSSP): H is the canonical α-helix, G the tighter 3₁₀-helix, I the wider π-helix; E/B are β-structure, T and S are turns and bends, and '-' is everything else. DSSP derives these from the pattern of main-chain N–H···O=C hydrogen bonds, not from the sequence.

  · SS3 is a coarse helix/strand/coil call (letters a/b/c) made by the P-SEA algorithm from inter-Cα distances and dihedrals. It is less detailed than DSSP but needs only Cα positions.

Summarize the fold with a handful of shape descriptors and a per-residue structural alphabet.

  · Radius of gyration (Rg) is the root-mean-square distance of Cα atoms from their centroid — a single number for overall size and compactness. A globular domain of N residues has Rg ≈ 2.2·N^0.38 Å; an extended or disordered chain has a much larger Rg. The Cα contact count is the number of residue pairs whose Cα atoms are within 8 Å and are more than four positions apart in sequence — a standard proxy for tertiary packing density. The bounding box is the smallest axis-aligned box enclosing all Cα atoms.

  · 3Di is Foldseek's structural alphabet. Each residue is assigned one of twenty discrete states based on how its Cα sits relative to its spatial (not sequential) neighbors. Aligning 3Di strings finds structural homologs roughly as well as full 3D superposition, but orders of magnitude faster.

  · Solvent-accessible surface area (SASA) is the area in Å² traced out by the centre of a 1.4 Å probe sphere (a water molecule) rolled over the protein's van der Waals surface (Shrake–Rupley / Lee–Richards construction). Buried residues have near-zero SASA; fully exposed residues can exceed 200 Å². The total SASA scales roughly with the number of surface residues.

Ask how reliable the model is.

  · For AlphaFold models, the B-factor field carries pLDDT — the model's own estimate of local accuracy on a 0–100 scale. Regions with pLDDT<50 should be treated as essentially unmodeled; they often correspond to intrinsically disordered segments.

  · For experimental (PDB) structures, the B-factor (temperature factor) quantifies the positional spread of each atom in the crystal — a combination of thermal vibration and static disorder — in units of Å². High B-factors mark flexible loops or poorly resolved regions; low B-factors mark the rigid, well-ordered core.

  · Predicted Aligned Error (PAE) is an AlphaFold confidence matrix: entry (i, j) is the expected error in the position of residue j, in ångströms, when the prediction is superimposed on the true structure at residue i. Low PAE within a block of residues means that block is internally rigid and well-predicted; high PAE between two blocks means their relative placement is uncertain even if each block individually is confident.

Place it in context: what it resembles, what it is annotated as, and how it looks.

  · Structural nearest neighbors (via Foldseek easy-search vs the PDB). Reported per hit: target PDB id, E-value, and alignment TM-score. A TM-score above ~0.5 is the conventional threshold for 'same fold'.

  · Functional annotations link the protein to curated databases. InterPro entries identify conserved domains and families by matching the sequence against member-database signatures (Pfam, PROSITE, CDD, …). Gene Ontology (GO) terms describe molecular function, biological process, and cellular component in a controlled vocabulary. CATH places the structure in a hierarchical fold classification (Class/Architecture/Topology/Homologous-superfamily). The organism is the source species.

  · The contact map is a binary N×N matrix image: pixel (i, j) is dark where Cα_i and Cα_j are within 8 Å and |i−j|>4. Because the |i−j|>4 filter removes local helical contacts, off-diagonal stripes parallel to the main diagonal indicate parallel β-sheets; stripes perpendicular to it indicate antiparallel β-sheets. The Ramachandran plot scatters every residue's (φ, ψ) pair against the sterically allowed regions. The PAE heatmap renders the predicted-aligned-error matrix.

  · Six rendered views show the 3D structure from the faces of a cube — i.e. along ±x, ±y, ±z. Rendering representation is drawn randomly per protein from cartoon (secondary-structure ribbons), sticks (backbone bonds), or molecular surface; coloring is either N→C rainbow (blue at the N-terminus through red at the C-terminus) or one color per chain.